Protein AF-A0A538RJE0-F1 (afdb_monomer_lite)

Radius of gyration: 24.16 Å; chains: 1; bounding box: 50×37×65 Å

Secondary structure (DSSP, 8-state):
--PPPPPTT-GGGG--TTPPTTTTHHHHTT----PPPHHHHHHHSSHHHHHHHHHHHHHHHHHHS---------

Sequence (74 aa):
MRKRKPPETSIARYDWSRARRGHWAGRLRTAKVVLLRPEVYDLFGSDEAVNAALTLIAQLRDIVSPRKRRARAA

Structure (mmCIF, N/CA/C/O backbone):
data_AF-A0A538RJE0-F1
#
_entry.id   AF-A0A538RJE0-F1
#
loop_
_atom_site.group_PDB
_atom_site.id
_atom_site.type_symbol
_atom_site.label_atom_id
_atom_site.label_alt_id
_atom_site.label_comp_id
_atom_site.label_asym_id
_atom_site.label_entity_id
_atom_site.label_seq_id
_atom_site.pdbx_PDB_ins_code
_atom_site.Cartn_x
_atom_site.Cartn_y
_atom_site.Cartn_z
_atom_site.occupancy
_atom_site.B_iso_or_equiv
_atom_site.auth_seq_id
_atom_site.auth_comp_id
_atom_site.auth_asym_id
_atom_site.auth_atom_id
_atom_site.pdbx_PDB_model_num
ATOM 1 N N . MET A 1 1 ? 18.731 23.205 -21.949 1.00 48.34 1 MET A N 1
ATOM 2 C CA . MET A 1 1 ? 18.632 22.191 -23.027 1.00 48.34 1 MET A CA 1
ATOM 3 C C . MET A 1 1 ? 18.660 20.786 -22.423 1.00 48.34 1 MET A C 1
ATOM 5 O O . MET A 1 1 ? 19.658 20.420 -21.813 1.00 48.34 1 MET A O 1
ATOM 9 N N . ARG A 1 2 ? 17.569 20.011 -22.521 1.00 51.38 2 ARG A N 1
ATOM 10 C CA . ARG A 1 2 ? 17.533 18.607 -22.059 1.00 51.38 2 ARG A CA 1
ATOM 11 C C . ARG A 1 2 ? 18.399 17.760 -22.998 1.00 51.38 2 ARG A C 1
ATOM 13 O O . ARG A 1 2 ? 18.070 17.638 -24.174 1.00 51.38 2 ARG A O 1
ATOM 20 N N . LYS A 1 3 ? 19.502 17.190 -22.502 1.00 65.25 3 LYS A N 1
ATOM 21 C CA . LYS A 1 3 ? 20.313 16.241 -23.283 1.00 65.25 3 LYS A CA 1
ATOM 22 C C . LYS A 1 3 ? 19.449 15.020 -23.615 1.00 65.25 3 LYS A C 1
ATOM 24 O O . LYS A 1 3 ? 18.913 14.387 -22.705 1.00 65.25 3 LYS A O 1
ATOM 29 N N . ARG A 1 4 ? 19.278 14.722 -24.907 1.00 73.31 4 ARG A N 1
ATOM 30 C CA . ARG A 1 4 ? 18.581 13.515 -25.377 1.00 73.31 4 ARG A CA 1
ATOM 31 C C . ARG A 1 4 ? 19.317 12.283 -24.848 1.00 73.31 4 ARG A C 1
ATOM 33 O O . ARG A 1 4 ? 20.543 12.221 -24.915 1.00 73.31 4 ARG A O 1
ATOM 40 N N . LYS A 1 5 ? 18.565 11.325 -24.304 1.00 76.50 5 LYS A N 1
ATOM 41 C CA . LYS A 1 5 ? 19.114 10.041 -23.858 1.00 76.50 5 LYS A CA 1
ATOM 42 C C . LYS A 1 5 ? 19.666 9.302 -25.093 1.00 76.50 5 LYS A C 1
ATOM 44 O O . LYS A 1 5 ? 18.958 9.272 -26.102 1.00 76.50 5 LYS A O 1
ATOM 49 N N . PRO A 1 6 ? 20.892 8.752 -25.052 1.00 80.00 6 PRO A N 1
ATOM 50 C CA . PRO A 1 6 ? 21.439 7.989 -26.170 1.00 80.00 6 PRO A CA 1
ATOM 51 C C . PRO A 1 6 ? 20.550 6.779 -26.518 1.00 80.00 6 PRO A C 1
ATOM 53 O O . PRO A 1 6 ? 19.898 6.231 -25.619 1.00 80.00 6 PRO A O 1
ATOM 56 N N . PRO A 1 7 ? 20.509 6.353 -27.793 1.00 82.31 7 PRO A N 1
ATOM 57 C CA . PRO A 1 7 ? 19.742 5.183 -28.220 1.00 82.31 7 PRO A CA 1
ATOM 58 C C . PRO A 1 7 ? 20.222 3.892 -27.533 1.00 82.31 7 PRO A C 1
ATOM 60 O O . PRO A 1 7 ? 21.364 3.808 -27.088 1.00 82.31 7 PRO A O 1
ATOM 63 N N . GLU A 1 8 ? 19.332 2.894 -27.426 1.00 76.44 8 GLU A N 1
ATOM 64 C CA . GLU A 1 8 ? 19.585 1.577 -26.791 1.00 76.44 8 GLU A CA 1
ATOM 65 C C . GLU A 1 8 ? 20.848 0.900 -27.319 1.00 76.44 8 GLU A C 1
ATOM 67 O O . GLU A 1 8 ? 21.628 0.357 -26.554 1.00 76.44 8 GLU A O 1
ATOM 72 N N . THR A 1 9 ? 21.076 1.006 -28.623 1.00 86.25 9 THR A N 1
ATOM 73 C CA . THR A 1 9 ? 22.175 0.359 -29.342 1.00 86.25 9 THR A CA 1
ATOM 74 C C . THR A 1 9 ? 23.521 1.070 -29.189 1.00 86.25 9 THR A C 1
ATOM 76 O O . THR A 1 9 ? 24.533 0.580 -29.680 1.00 86.25 9 THR A O 1
ATOM 79 N N . SER A 1 10 ? 23.568 2.236 -28.536 1.00 83.19 10 SER A N 1
ATOM 80 C CA . SER A 1 10 ? 24.801 3.009 -28.393 1.00 83.19 10 SER A CA 1
ATOM 81 C C . SER A 1 10 ? 25.610 2.561 -27.181 1.00 83.19 10 SER A C 1
ATOM 83 O O . SER A 1 10 ? 25.111 2.569 -26.057 1.00 83.19 10 SER A O 1
ATOM 85 N N . ILE A 1 11 ? 26.905 2.299 -27.379 1.00 79.12 11 ILE A N 1
ATOM 86 C CA . ILE A 1 11 ? 27.832 1.970 -26.286 1.00 79.12 11 ILE A CA 1
ATOM 87 C C . ILE A 1 11 ? 27.927 3.096 -25.242 1.00 79.12 11 ILE A C 1
ATOM 89 O O . ILE A 1 11 ? 28.082 2.831 -24.055 1.00 79.12 11 ILE A O 1
ATOM 93 N N . ALA A 1 12 ? 27.712 4.352 -25.657 1.00 80.62 12 ALA A N 1
ATOM 94 C CA . ALA A 1 12 ? 27.679 5.515 -24.770 1.00 80.62 12 ALA A CA 1
ATOM 95 C C . ALA A 1 12 ? 26.516 5.470 -23.761 1.00 80.62 12 ALA A C 1
ATOM 97 O O . ALA A 1 12 ? 26.560 6.146 -22.735 1.00 80.62 12 ALA A O 1
ATOM 98 N N . ARG A 1 13 ? 25.467 4.676 -24.026 1.00 77.19 13 ARG A N 1
ATOM 99 C CA . ARG A 1 13 ? 24.369 4.442 -23.076 1.00 77.19 13 ARG A CA 1
ATOM 100 C C . ARG A 1 13 ? 24.801 3.565 -21.901 1.00 77.19 13 ARG A C 1
ATOM 102 O O . ARG A 1 13 ? 24.243 3.706 -20.815 1.00 77.19 13 ARG A O 1
ATOM 109 N N . TYR A 1 14 ? 25.784 2.699 -22.125 1.00 78.69 14 TYR A N 1
ATOM 110 C CA . TYR A 1 14 ? 26.351 1.781 -21.141 1.00 78.69 14 TYR A CA 1
ATOM 111 C C . TYR A 1 14 ? 27.748 2.229 -20.690 1.00 78.69 14 TYR A C 1
ATOM 113 O O . TYR A 1 14 ? 28.533 1.417 -20.211 1.00 78.69 14 TYR A O 1
ATOM 121 N N . ASP A 1 15 ? 28.080 3.515 -20.835 1.00 81.88 15 ASP A N 1
ATOM 122 C CA . ASP A 1 15 ? 29.282 4.081 -20.229 1.00 81.88 15 ASP A CA 1
ATOM 123 C C . ASP A 1 15 ? 29.074 4.226 -18.712 1.00 81.88 15 ASP A C 1
ATOM 125 O O . ASP A 1 15 ? 28.407 5.143 -18.221 1.00 81.88 15 ASP A O 1
ATOM 129 N N . TRP A 1 16 ? 29.656 3.291 -17.962 1.00 75.88 16 TRP A N 1
ATOM 130 C CA . TRP A 1 16 ? 29.602 3.253 -16.502 1.00 75.88 16 TRP A CA 1
ATOM 131 C C . TRP A 1 16 ? 30.746 4.027 -15.832 1.00 75.88 16 TRP A C 1
ATOM 133 O O . TRP A 1 16 ? 30.824 4.025 -14.605 1.00 75.88 16 TRP A O 1
ATOM 143 N N . SER A 1 17 ? 31.608 4.731 -16.578 1.00 81.00 17 SER A N 1
ATOM 144 C CA . SER A 1 17 ? 32.750 5.481 -16.015 1.00 81.00 17 SER A CA 1
ATOM 145 C C . SER A 1 17 ? 32.337 6.524 -14.968 1.00 81.00 17 SER A C 1
ATOM 147 O O . SER A 1 17 ? 33.084 6.827 -14.039 1.00 81.00 17 SER A O 1
ATOM 149 N N . ARG A 1 18 ? 31.111 7.051 -15.083 1.00 73.81 18 ARG A N 1
ATOM 150 C CA . ARG A 1 18 ? 30.510 8.017 -14.145 1.00 73.81 18 ARG A CA 1
ATOM 151 C C . ARG A 1 18 ? 29.517 7.388 -13.168 1.00 73.81 18 ARG A C 1
ATOM 153 O O . ARG A 1 18 ? 28.880 8.110 -12.395 1.00 73.81 18 ARG A O 1
ATOM 160 N N . ALA A 1 19 ? 29.343 6.069 -13.198 1.00 74.25 19 ALA A N 1
ATOM 161 C CA . ALA A 1 19 ? 28.423 5.380 -12.310 1.00 74.25 19 ALA A CA 1
ATOM 162 C C . ALA A 1 19 ? 28.939 5.446 -10.866 1.00 74.25 19 ALA A C 1
ATOM 164 O O . ALA A 1 19 ? 30.016 4.958 -10.533 1.00 74.25 19 ALA A O 1
ATOM 165 N N . ARG A 1 20 ? 28.155 6.060 -9.976 1.00 76.62 20 ARG A N 1
ATOM 166 C CA . ARG A 1 20 ? 28.467 6.126 -8.544 1.00 76.62 20 ARG A CA 1
ATOM 167 C C . ARG A 1 20 ? 27.784 4.974 -7.814 1.00 76.62 20 ARG A C 1
ATOM 169 O O . ARG A 1 20 ? 26.552 4.911 -7.772 1.00 76.62 20 ARG A O 1
ATOM 176 N N . ARG A 1 21 ? 28.578 4.090 -7.198 1.00 73.06 21 ARG A N 1
ATOM 177 C CA . ARG A 1 21 ? 28.065 3.056 -6.283 1.00 73.06 21 ARG A CA 1
ATOM 178 C C . ARG A 1 21 ? 27.196 3.715 -5.207 1.00 73.06 21 ARG A C 1
ATOM 180 O O . ARG A 1 21 ? 27.583 4.723 -4.626 1.00 73.06 21 ARG A O 1
ATOM 187 N N . GLY A 1 22 ? 26.003 3.170 -4.981 1.00 70.25 22 GLY A N 1
ATOM 188 C CA . GLY A 1 22 ? 25.081 3.653 -3.949 1.00 70.25 22 GLY A CA 1
ATOM 189 C C . GLY A 1 22 ? 24.256 4.902 -4.294 1.00 70.25 22 GLY A C 1
ATOM 190 O O . GLY A 1 22 ? 23.423 5.290 -3.479 1.00 70.25 22 GLY A O 1
ATOM 191 N N . HIS A 1 23 ? 24.394 5.501 -5.486 1.00 73.00 23 HIS A N 1
ATOM 192 C CA . HIS A 1 23 ? 23.622 6.700 -5.868 1.00 73.00 23 HIS A CA 1
ATOM 193 C C . HIS A 1 23 ? 22.098 6.501 -5.760 1.00 73.00 23 HIS A C 1
ATOM 195 O O . HIS A 1 23 ? 21.379 7.382 -5.293 1.00 73.00 23 HIS A O 1
ATOM 201 N N . TRP A 1 24 ? 21.616 5.311 -6.127 1.00 66.62 24 TRP A N 1
ATOM 202 C CA . TRP A 1 24 ? 20.206 4.922 -6.016 1.00 66.62 24 TRP A CA 1
ATOM 203 C C . TRP A 1 24 ? 19.867 4.217 -4.699 1.00 66.62 24 TRP A C 1
ATOM 205 O O . TRP A 1 24 ? 18.697 4.154 -4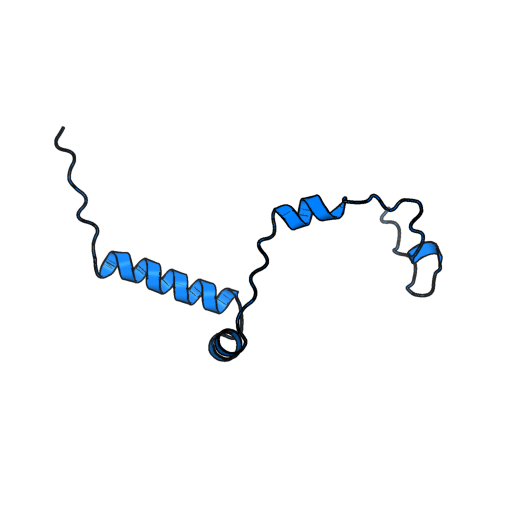.327 1.00 66.62 24 TRP A O 1
ATOM 215 N N . ALA A 1 25 ? 20.871 3.741 -3.954 1.00 67.75 25 ALA A N 1
ATOM 216 C CA . ALA A 1 25 ? 20.656 3.045 -2.687 1.00 67.75 25 ALA A CA 1
ATOM 217 C C . ALA A 1 25 ? 20.003 3.963 -1.641 1.00 67.75 25 ALA A C 1
ATOM 219 O O . ALA A 1 25 ? 19.144 3.522 -0.885 1.00 67.75 25 ALA A O 1
ATOM 220 N N . GLY A 1 26 ? 20.339 5.259 -1.648 1.00 63.72 26 GLY A N 1
ATOM 221 C CA . GLY A 1 26 ? 19.687 6.253 -0.791 1.00 63.72 26 GLY A CA 1
ATOM 222 C C . GLY A 1 26 ? 18.196 6.446 -1.095 1.00 63.72 26 GLY A C 1
ATOM 223 O O . GLY A 1 26 ? 17.417 6.631 -0.168 1.00 63.72 26 GLY A O 1
ATOM 224 N N . ARG A 1 27 ? 17.782 6.334 -2.369 1.00 61.34 27 ARG A N 1
ATOM 225 C CA . ARG A 1 27 ? 16.362 6.426 -2.764 1.00 61.34 27 ARG A CA 1
ATOM 226 C C . ARG A 1 27 ? 15.569 5.163 -2.427 1.00 61.34 27 ARG A C 1
ATOM 228 O O . ARG A 1 27 ? 14.377 5.247 -2.164 1.00 61.34 27 ARG A O 1
ATOM 235 N N . LEU A 1 28 ? 16.228 4.005 -2.417 1.00 59.38 28 LEU A N 1
ATOM 236 C CA . LEU A 1 28 ? 15.609 2.733 -2.036 1.00 59.38 28 LEU A CA 1
ATOM 237 C C . LEU A 1 28 ? 15.460 2.579 -0.518 1.00 59.38 28 LEU A C 1
ATOM 239 O O . LEU A 1 28 ? 14.517 1.937 -0.078 1.00 59.38 28 LEU A O 1
ATOM 243 N N . ARG A 1 29 ? 16.319 3.212 0.296 1.00 61.00 29 ARG A N 1
ATOM 244 C CA . ARG A 1 29 ? 16.206 3.179 1.770 1.00 61.00 29 ARG A CA 1
ATOM 245 C C . ARG A 1 29 ? 14.880 3.731 2.302 1.00 61.00 29 ARG A C 1
ATOM 247 O O . ARG A 1 29 ? 14.456 3.332 3.380 1.00 61.00 29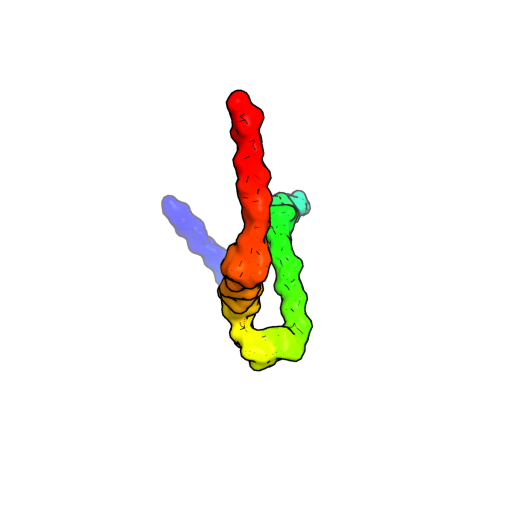 ARG A O 1
ATOM 254 N N . THR A 1 30 ? 14.237 4.639 1.572 1.00 61.62 30 THR A N 1
ATOM 255 C CA . THR A 1 30 ? 12.937 5.217 1.948 1.00 61.62 30 THR A CA 1
ATOM 256 C C . THR A 1 30 ? 11.745 4.449 1.386 1.00 61.62 30 THR A C 1
ATOM 258 O O . THR A 1 30 ? 10.631 4.622 1.871 1.00 61.62 30 THR A O 1
ATOM 261 N N . ALA A 1 31 ? 11.953 3.608 0.371 1.00 63.06 31 ALA A N 1
ATOM 262 C CA . ALA A 1 31 ? 10.887 2.829 -0.238 1.00 63.06 31 ALA A CA 1
ATOM 263 C C . ALA A 1 31 ? 10.718 1.512 0.530 1.00 63.06 31 ALA A C 1
ATOM 265 O O . ALA A 1 31 ? 11.579 0.634 0.483 1.00 63.06 31 ALA A O 1
ATOM 266 N N . LYS A 1 32 ? 9.598 1.361 1.242 1.00 69.00 32 LYS A N 1
ATOM 267 C CA . LYS A 1 32 ? 9.197 0.055 1.771 1.00 69.00 32 LYS A CA 1
ATOM 268 C C . LYS A 1 32 ? 8.615 -0.751 0.616 1.00 69.00 32 LYS A C 1
ATOM 270 O O . LYS A 1 32 ? 7.503 -0.480 0.181 1.00 69.00 32 LYS A O 1
ATOM 275 N N . VAL A 1 33 ? 9.382 -1.707 0.103 1.00 73.88 33 VAL A N 1
ATOM 276 C CA . VAL A 1 33 ? 8.867 -2.675 -0.871 1.00 73.88 33 VAL A CA 1
ATOM 277 C C . VAL A 1 33 ? 7.963 -3.647 -0.120 1.00 73.88 33 VAL A C 1
ATOM 279 O O . VAL A 1 33 ? 8.410 -4.305 0.819 1.00 73.88 33 VAL A O 1
ATOM 282 N N . VAL A 1 34 ? 6.695 -3.712 -0.516 1.00 75.25 34 VAL A N 1
ATOM 283 C CA . VAL A 1 34 ? 5.718 -4.654 0.033 1.00 75.25 34 VAL A CA 1
ATOM 284 C C . VAL A 1 34 ? 5.436 -5.697 -1.036 1.00 75.25 34 VAL A C 1
ATOM 286 O O . VAL A 1 34 ? 5.003 -5.364 -2.133 1.00 75.25 34 VAL A O 1
ATOM 289 N N . LEU A 1 35 ? 5.718 -6.959 -0.723 1.00 85.06 35 LEU A N 1
ATOM 290 C CA . LEU A 1 35 ? 5.360 -8.085 -1.578 1.00 85.06 35 LEU A CA 1
ATOM 291 C C . LEU A 1 35 ? 4.025 -8.647 -1.098 1.00 85.06 35 LEU A C 1
ATOM 293 O O . LEU A 1 35 ? 3.905 -9.072 0.053 1.00 85.06 35 LEU A O 1
ATOM 297 N N . LEU A 1 36 ? 3.032 -8.636 -1.984 1.00 86.88 36 LEU A N 1
ATOM 298 C CA . LEU A 1 36 ? 1.765 -9.314 -1.753 1.00 86.88 36 LEU A CA 1
ATOM 299 C C . LEU A 1 36 ? 1.932 -10.803 -2.049 1.00 86.88 36 LEU A C 1
ATOM 301 O O . LEU A 1 36 ? 2.631 -11.190 -2.987 1.00 86.88 36 LEU A O 1
ATOM 305 N N . ARG A 1 37 ? 1.282 -11.643 -1.243 1.00 90.38 37 ARG A N 1
ATOM 306 C CA . ARG A 1 37 ? 1.140 -13.057 -1.593 1.00 90.38 37 ARG A CA 1
ATOM 307 C C . ARG A 1 37 ? 0.192 -13.185 -2.794 1.00 90.38 37 ARG A C 1
ATOM 309 O O . ARG A 1 37 ? -0.728 -12.365 -2.879 1.00 90.38 37 ARG A O 1
ATOM 316 N N . PRO A 1 38 ? 0.372 -14.183 -3.678 1.00 92.69 38 PRO A N 1
ATOM 317 C CA . PRO A 1 38 ? -0.479 -14.360 -4.854 1.00 92.69 38 PRO A CA 1
ATOM 318 C C . PRO A 1 38 ? -1.969 -14.373 -4.512 1.00 92.69 38 PRO A C 1
ATOM 320 O O . PRO A 1 38 ? -2.735 -13.635 -5.110 1.00 92.69 38 PRO A O 1
ATOM 323 N N . GLU A 1 39 ? -2.360 -15.072 -3.447 1.00 95.62 39 GLU A N 1
ATOM 324 C CA . GLU A 1 39 ? -3.768 -15.222 -3.060 1.00 95.62 39 GLU A CA 1
ATOM 325 C C . GLU A 1 39 ? -4.399 -13.889 -2.623 1.00 95.62 39 GLU A C 1
ATOM 327 O O . GLU A 1 39 ? -5.596 -13.663 -2.781 1.00 95.62 39 GLU A O 1
ATOM 332 N N . VAL A 1 40 ? -3.587 -12.983 -2.068 1.00 90.56 40 VAL A N 1
ATOM 333 C CA . VAL A 1 40 ? -4.025 -11.632 -1.689 1.00 90.56 40 VAL A CA 1
ATOM 334 C C . VAL A 1 40 ? -4.157 -10.755 -2.931 1.00 90.56 40 VAL A C 1
ATOM 336 O O . VAL A 1 40 ? -5.102 -9.975 -3.030 1.00 90.56 40 VAL A O 1
ATOM 339 N N . TYR A 1 41 ? -3.231 -10.882 -3.881 1.00 90.56 41 TYR A N 1
ATOM 340 C CA . TYR A 1 41 ? -3.305 -10.155 -5.144 1.00 90.56 41 TYR A CA 1
ATOM 341 C C . TYR A 1 41 ? -4.491 -10.620 -5.994 1.00 90.56 41 TYR A C 1
ATOM 343 O O . TYR A 1 41 ? -5.209 -9.782 -6.521 1.00 90.56 41 TYR A O 1
ATOM 351 N N . ASP A 1 42 ? -4.761 -11.921 -6.057 1.00 94.00 42 ASP A N 1
ATOM 352 C CA . ASP A 1 42 ? -5.905 -12.471 -6.791 1.00 94.00 42 ASP A CA 1
ATOM 353 C C . ASP A 1 42 ? -7.240 -11.969 -6.225 1.00 94.00 42 ASP A C 1
ATOM 355 O O . ASP A 1 42 ? -8.195 -11.745 -6.968 1.00 94.00 42 ASP A O 1
ATOM 359 N N . LEU A 1 43 ? -7.302 -11.751 -4.907 1.00 95.00 43 LEU A N 1
ATOM 360 C CA . LEU A 1 43 ? -8.502 -11.259 -4.236 1.00 95.00 43 LEU A CA 1
ATOM 361 C C . LEU A 1 43 ? -8.704 -9.743 -4.388 1.00 95.00 43 LEU A C 1
ATOM 363 O O . LEU A 1 43 ? -9.835 -9.294 -4.561 1.00 95.00 43 LEU A O 1
ATOM 367 N N . PHE A 1 44 ? -7.636 -8.949 -4.279 1.00 92.38 44 PHE A N 1
ATOM 368 C CA . PHE A 1 44 ? -7.732 -7.483 -4.207 1.00 92.38 44 PHE A CA 1
ATOM 369 C C . PHE A 1 44 ? -7.262 -6.754 -5.475 1.00 92.38 44 PHE A C 1
ATOM 371 O O . PHE A 1 44 ? -7.595 -5.589 -5.663 1.00 92.38 44 PHE A O 1
ATOM 378 N N . GLY A 1 45 ? -6.496 -7.402 -6.349 1.00 90.00 45 GLY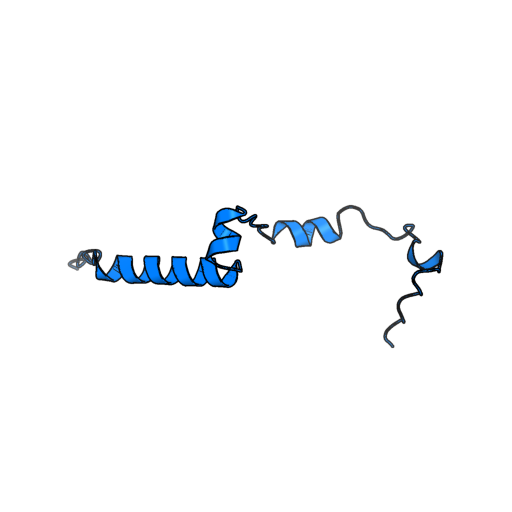 A N 1
ATOM 379 C CA . GLY A 1 45 ? -6.026 -6.887 -7.640 1.00 90.00 45 GLY A CA 1
ATOM 380 C C . GLY A 1 45 ? -4.915 -5.831 -7.582 1.00 90.00 45 GLY A C 1
ATOM 381 O O . GLY A 1 45 ? -4.212 -5.635 -8.574 1.00 90.00 45 GLY A O 1
ATOM 382 N N . SER A 1 46 ? -4.726 -5.144 -6.451 1.00 89.88 46 SER A N 1
ATOM 383 C CA . SER A 1 46 ? -3.631 -4.185 -6.261 1.00 89.88 46 SER A CA 1
ATOM 384 C C . SER A 1 46 ? -3.318 -3.907 -4.789 1.00 89.88 46 SER A C 1
ATOM 386 O O . SER A 1 46 ? -4.102 -4.220 -3.888 1.00 89.88 46 SER A O 1
ATOM 388 N N . ASP A 1 47 ? -2.162 -3.295 -4.529 1.00 87.31 47 ASP A N 1
ATOM 389 C CA . ASP A 1 47 ? -1.781 -2.823 -3.200 1.00 87.31 47 ASP A CA 1
ATOM 390 C C . ASP A 1 47 ? -2.634 -1.636 -2.734 1.00 87.31 47 ASP A C 1
ATOM 392 O O . ASP A 1 47 ? -2.936 -1.539 -1.541 1.00 87.31 47 ASP A O 1
ATOM 396 N N . GLU A 1 48 ? -3.106 -0.771 -3.638 1.00 89.94 48 GLU A N 1
ATOM 397 C CA . GLU A 1 48 ? -4.050 0.292 -3.275 1.00 89.94 48 GLU A CA 1
ATOM 398 C C . GLU A 1 48 ? -5.372 -0.272 -2.742 1.00 89.94 48 GLU A C 1
ATOM 400 O O . GLU A 1 48 ? -5.876 0.209 -1.724 1.00 89.94 48 GLU A O 1
ATOM 405 N N . ALA A 1 49 ? -5.909 -1.318 -3.378 1.00 90.88 49 ALA A N 1
ATOM 406 C CA . ALA A 1 49 ? -7.146 -1.964 -2.944 1.00 90.88 49 ALA A CA 1
ATOM 407 C C . ALA A 1 49 ? -7.000 -2.631 -1.565 1.00 90.88 49 ALA A C 1
ATOM 409 O O . ALA A 1 49 ? -7.872 -2.476 -0.704 1.00 90.88 49 ALA A O 1
ATOM 410 N N . VAL A 1 50 ? -5.868 -3.303 -1.3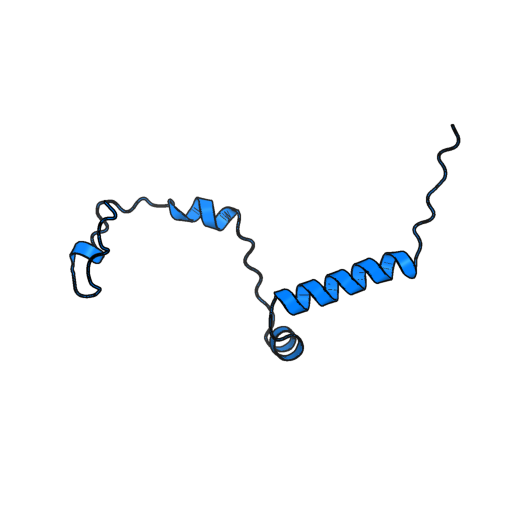13 1.00 91.38 50 VAL A N 1
ATOM 411 C CA . VAL A 1 50 ? -5.546 -3.878 0.006 1.00 91.38 50 VAL A CA 1
ATOM 412 C C . VAL A 1 50 ? -5.480 -2.784 1.074 1.00 91.38 50 VAL A C 1
ATOM 414 O O . VAL A 1 50 ? -6.083 -2.913 2.142 1.00 91.38 50 VAL A O 1
ATOM 417 N N . ASN A 1 51 ? -4.784 -1.681 0.791 1.00 90.88 51 ASN A N 1
ATOM 418 C CA . ASN A 1 51 ? -4.651 -0.573 1.735 1.00 90.88 51 ASN A CA 1
ATOM 419 C C . ASN A 1 51 ? -6.001 0.096 2.037 1.00 90.88 51 ASN A C 1
ATOM 421 O O . ASN A 1 51 ? -6.279 0.413 3.198 1.00 90.88 51 ASN A O 1
ATOM 425 N N . ALA A 1 52 ? -6.860 0.274 1.031 1.00 92.62 52 ALA A N 1
ATOM 426 C CA . ALA A 1 52 ? -8.209 0.804 1.221 1.00 92.62 52 ALA A CA 1
ATOM 427 C C . ALA A 1 52 ? -9.048 -0.099 2.142 1.00 92.62 52 ALA A C 1
ATOM 429 O O . ALA A 1 52 ? -9.650 0.389 3.102 1.00 92.62 52 ALA A O 1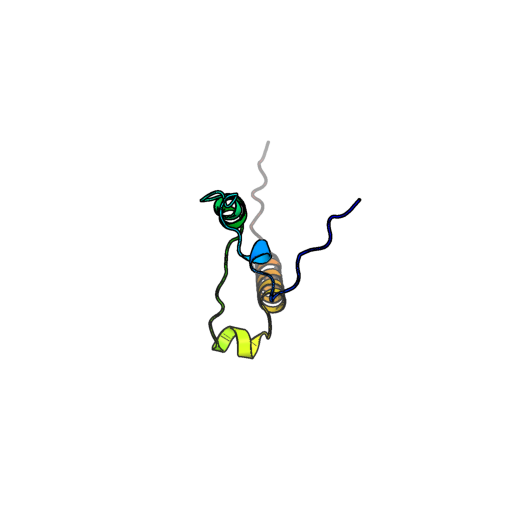
ATOM 430 N N . ALA A 1 53 ? -9.024 -1.417 1.918 1.00 92.81 53 ALA A N 1
ATOM 431 C CA . ALA A 1 53 ? -9.738 -2.383 2.751 1.00 92.81 53 ALA A CA 1
ATOM 432 C C . ALA A 1 53 ? -9.246 -2.368 4.210 1.00 92.81 53 ALA A C 1
ATOM 434 O O . ALA A 1 53 ? -10.050 -2.281 5.141 1.00 92.81 53 ALA A O 1
ATOM 435 N N . LEU A 1 54 ? -7.927 -2.383 4.429 1.00 90.19 54 LEU A N 1
ATOM 436 C CA . LEU A 1 54 ? -7.345 -2.310 5.775 1.00 90.19 54 LEU A CA 1
ATOM 437 C C . LEU A 1 54 ? -7.670 -0.987 6.483 1.00 90.19 54 LEU A C 1
ATOM 439 O O . LEU A 1 54 ? -7.924 -0.980 7.689 1.00 90.19 54 LEU A O 1
ATOM 443 N N . THR A 1 55 ? -7.709 0.122 5.741 1.00 91.81 55 THR A N 1
ATOM 444 C CA . THR A 1 55 ? -8.092 1.436 6.278 1.00 91.81 55 THR A CA 1
ATOM 445 C C . THR A 1 55 ? -9.542 1.434 6.753 1.00 91.81 55 THR A C 1
ATOM 447 O O . THR A 1 55 ? -9.821 1.897 7.858 1.00 91.81 55 THR A O 1
ATOM 450 N N . LEU A 1 56 ? -10.455 0.852 5.971 1.00 92.62 56 LEU A N 1
ATOM 451 C CA . LEU A 1 56 ? -11.859 0.706 6.362 1.00 92.62 56 LEU A CA 1
ATOM 452 C C . LEU A 1 56 ? -12.007 -0.151 7.622 1.00 92.62 56 LEU A C 1
ATOM 454 O O . LEU A 1 56 ? -12.715 0.236 8.547 1.00 92.62 56 LEU A O 1
ATOM 458 N N . ILE A 1 57 ? -11.292 -1.276 7.712 1.00 89.62 57 ILE A N 1
ATOM 459 C CA . ILE A 1 57 ? -11.300 -2.125 8.915 1.00 89.62 57 ILE A CA 1
ATOM 460 C C . ILE A 1 57 ? -10.799 -1.345 10.140 1.00 89.62 57 ILE A C 1
ATOM 462 O O . ILE A 1 57 ? -11.383 -1.444 11.222 1.00 89.62 57 ILE A O 1
ATOM 466 N N . ALA A 1 58 ? -9.746 -0.538 9.986 1.00 88.06 58 ALA A N 1
ATOM 467 C CA . ALA A 1 58 ? -9.231 0.298 11.066 1.00 88.06 58 ALA A CA 1
ATOM 468 C C . ALA A 1 58 ? -10.242 1.370 11.508 1.00 88.06 58 ALA A C 1
ATOM 470 O O . ALA A 1 58 ? -10.409 1.581 12.705 1.00 88.06 58 ALA A O 1
ATOM 471 N N . GLN A 1 59 ? -10.959 1.995 10.572 1.00 87.38 59 GLN A N 1
ATOM 472 C CA . GLN A 1 59 ? -12.027 2.951 10.885 1.00 87.38 59 GLN A CA 1
ATOM 473 C C . GLN A 1 59 ? -13.210 2.276 11.594 1.00 87.38 59 GLN A C 1
ATOM 475 O O . GLN A 1 59 ? -13.752 2.812 12.559 1.00 87.38 59 GLN A O 1
ATOM 480 N N . LEU A 1 60 ? -13.582 1.067 11.165 1.00 85.69 60 LEU A N 1
ATOM 481 C CA . LEU A 1 60 ? -14.636 0.277 11.803 1.00 85.69 60 LEU A CA 1
ATOM 482 C C . LEU A 1 60 ? -14.263 -0.146 13.228 1.00 85.69 60 LEU A C 1
ATOM 484 O O . LEU A 1 60 ? -15.134 -0.213 14.095 1.00 85.69 60 LEU A O 1
ATOM 488 N N . ARG A 1 61 ? -12.977 -0.380 13.515 1.00 78.38 61 ARG A N 1
ATOM 489 C CA . ARG A 1 61 ? -12.508 -0.682 14.876 1.00 78.38 61 ARG A CA 1
ATOM 490 C C . ARG A 1 61 ? -12.896 0.410 15.876 1.00 78.38 61 ARG A C 1
ATOM 492 O O . ARG A 1 61 ? -13.308 0.080 16.988 1.00 78.38 61 ARG A O 1
ATOM 499 N N . ASP A 1 62 ? -12.782 1.678 15.489 1.00 67.94 62 ASP A N 1
ATOM 500 C CA . ASP A 1 62 ? -13.121 2.810 16.360 1.00 67.94 62 ASP A CA 1
ATOM 501 C C . ASP A 1 62 ? -14.633 2.914 16.622 1.00 67.94 62 ASP A C 1
ATOM 503 O O . ASP A 1 62 ? -15.045 3.435 17.660 1.00 67.94 62 ASP A O 1
ATOM 507 N N . ILE A 1 63 ? -15.452 2.356 15.725 1.00 68.12 63 ILE A N 1
ATOM 508 C CA . ILE A 1 63 ? -16.912 2.272 15.860 1.00 68.12 63 ILE A CA 1
ATOM 509 C C . ILE A 1 63 ? -17.312 1.106 16.778 1.00 68.12 63 ILE A C 1
ATOM 511 O O . ILE A 1 63 ? -18.176 1.267 17.637 1.00 68.12 63 ILE A O 1
ATOM 515 N N . VAL A 1 64 ? -16.678 -0.062 16.628 1.00 67.50 64 VAL A N 1
ATOM 516 C CA . VAL A 1 64 ? -17.040 -1.287 17.372 1.00 67.50 64 VAL A CA 1
ATOM 517 C C . VAL A 1 64 ? -16.504 -1.282 18.806 1.00 67.50 64 VAL A C 1
ATOM 519 O O . VAL A 1 64 ? -17.133 -1.823 19.711 1.00 67.50 64 VAL A O 1
ATOM 522 N N . SER A 1 65 ? -15.353 -0.657 19.045 1.00 60.22 65 SER A N 1
ATOM 523 C CA . SER A 1 65 ? -14.775 -0.532 20.380 1.00 60.22 65 SER A CA 1
ATOM 524 C C . SER A 1 65 ? -14.385 0.921 20.627 1.00 60.22 65 SER A C 1
ATOM 526 O O . SER A 1 65 ? -13.185 1.227 20.615 1.00 60.22 65 SER A O 1
ATOM 528 N N . PRO A 1 66 ? -15.360 1.820 20.880 1.00 62.69 66 PRO A N 1
ATOM 529 C CA . PRO A 1 66 ? -15.065 3.210 21.176 1.00 62.69 66 PRO A CA 1
ATOM 530 C C . PRO A 1 66 ? -14.133 3.240 22.383 1.00 62.69 66 PRO A C 1
ATOM 532 O O . PRO A 1 66 ? -14.499 2.884 23.508 1.00 62.69 66 PRO A O 1
ATOM 535 N N . ARG A 1 67 ? -12.874 3.601 22.133 1.00 63.97 67 ARG A N 1
ATOM 536 C CA . ARG A 1 67 ? -11.844 3.694 23.161 1.00 63.97 67 ARG A CA 1
ATOM 537 C C . ARG A 1 67 ? -12.351 4.707 24.181 1.00 63.97 67 ARG A C 1
ATOM 539 O O . ARG A 1 67 ? -12.365 5.898 23.882 1.00 63.97 67 ARG A O 1
ATOM 546 N N . LYS A 1 68 ? -12.811 4.239 25.355 1.00 60.81 68 LYS A N 1
ATOM 547 C CA . LYS A 1 68 ? -13.334 5.095 26.433 1.00 60.81 68 LYS A CA 1
ATOM 548 C C . LYS A 1 68 ? -12.326 6.211 26.672 1.00 60.81 68 LYS A C 1
ATOM 550 O O . LYS A 1 68 ? -11.249 5.983 27.226 1.00 60.81 68 LYS A O 1
ATOM 555 N N . ARG A 1 69 ? -12.657 7.412 26.200 1.00 62.81 69 ARG A N 1
ATOM 556 C CA . ARG A 1 69 ? -11.851 8.609 26.398 1.00 62.81 69 ARG A CA 1
ATOM 557 C C . ARG A 1 69 ? -11.943 8.897 27.889 1.00 62.81 69 ARG A C 1
ATOM 559 O O . ARG A 1 69 ? -12.938 9.439 28.354 1.00 62.81 69 ARG A O 1
ATOM 566 N N . ARG A 1 70 ? -10.964 8.409 28.657 1.00 59.25 70 ARG A N 1
ATOM 567 C CA . ARG A 1 70 ? -10.872 8.655 30.097 1.00 59.25 70 ARG A CA 1
ATOM 568 C C . ARG A 1 70 ? -10.789 10.171 30.243 1.00 59.25 70 ARG A C 1
ATOM 570 O O . ARG A 1 70 ? -9.776 10.763 29.873 1.00 59.25 70 ARG A O 1
ATOM 577 N N . ALA A 1 71 ? -11.894 10.787 30.654 1.00 59.28 71 ALA A N 1
ATOM 578 C CA . ALA A 1 71 ? -11.936 12.204 30.951 1.00 59.28 71 ALA A CA 1
ATOM 579 C C . ALA A 1 71 ? -10.864 12.447 32.013 1.00 59.28 71 ALA A C 1
ATOM 581 O O . ALA A 1 71 ? -10.905 11.867 33.098 1.00 59.28 71 ALA A O 1
ATOM 582 N N . ARG A 1 72 ? -9.838 13.212 31.647 1.00 59.78 72 ARG A N 1
ATOM 583 C CA . ARG A 1 72 ? -8.842 13.681 32.596 1.00 59.78 72 ARG A CA 1
ATOM 584 C C . ARG A 1 72 ? -9.575 14.741 33.411 1.00 59.78 72 ARG A C 1
ATOM 586 O O . ARG A 1 72 ? -9.798 15.833 32.901 1.00 59.78 72 ARG A O 1
ATOM 593 N N . ALA A 1 73 ? -10.065 14.356 34.587 1.00 49.84 73 ALA A N 1
ATOM 594 C CA . ALA A 1 73 ? -10.544 15.309 35.575 1.00 49.84 73 ALA A CA 1
ATOM 595 C C . ALA A 1 73 ? -9.359 16.227 35.900 1.00 49.84 73 ALA A C 1
ATOM 597 O O . ALA A 1 73 ? -8.299 15.738 36.301 1.00 49.84 73 ALA A O 1
ATOM 598 N N . ALA A 1 74 ? -9.521 17.503 35.562 1.00 49.47 74 ALA A N 1
ATOM 599 C CA . ALA A 1 74 ? -8.685 18.592 36.039 1.00 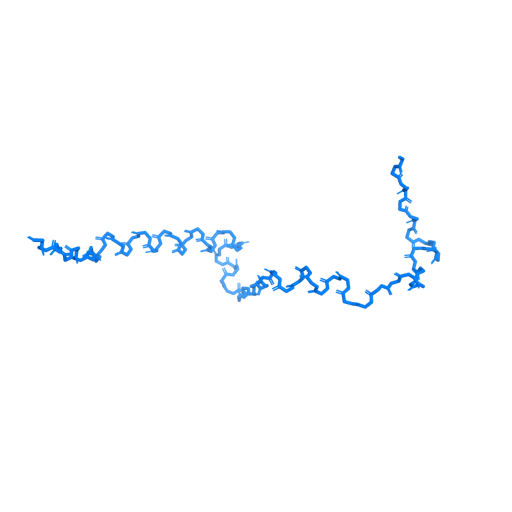49.47 74 ALA A CA 1
ATOM 600 C C . ALA A 1 74 ? -9.236 19.061 37.386 1.00 49.47 74 ALA A C 1
ATOM 602 O O . ALA A 1 74 ? -10.477 18.979 37.551 1.00 49.47 74 ALA A O 1
#

pLDDT: mean 76.56, std 12.93, range [48.34, 95.62]

Foldseek 3Di:
DDPDQDDPPDVVNVPCVVPDPCPCVVVVVPDDDDDDDPVRCVVQVDPVSVVVVVVVVVVVCCVVCVPPPPPPDD